Protein AF-A0A7X7I8T1-F1 (afdb_monomer_lite)

Structure (mmCIF, N/CA/C/O backbone):
data_AF-A0A7X7I8T1-F1
#
_entry.id   AF-A0A7X7I8T1-F1
#
loop_
_atom_site.group_PDB
_atom_site.id
_atom_site.type_symbol
_atom_site.label_atom_id
_atom_site.label_alt_id
_atom_site.label_comp_id
_atom_site.label_asym_id
_atom_site.label_entity_id
_atom_site.label_seq_id
_atom_site.pdbx_PDB_ins_code
_atom_site.Cartn_x
_atom_site.Cartn_y
_atom_site.Cartn_z
_atom_site.occupancy
_atom_site.B_iso_or_equiv
_atom_site.auth_seq_id
_atom_site.auth_comp_id
_atom_site.auth_asym_id
_atom_site.auth_atom_id
_atom_site.pdbx_PDB_model_num
ATOM 1 N N . CYS A 1 1 ? 4.921 1.406 8.945 1.00 88.31 1 CYS A N 1
ATOM 2 C CA . CYS A 1 1 ? 4.272 1.840 10.208 1.00 88.31 1 CYS A CA 1
ATOM 3 C C . CYS A 1 1 ? 5.155 2.786 11.019 1.00 88.31 1 CYS A C 1
ATOM 5 O O . CYS A 1 1 ? 4.795 3.953 11.096 1.00 88.31 1 CYS A O 1
ATOM 7 N N . ARG A 1 2 ? 6.316 2.342 11.532 1.00 91.81 2 ARG A N 1
ATOM 8 C CA . ARG A 1 2 ? 7.230 3.176 12.348 1.00 91.81 2 ARG A CA 1
ATOM 9 C C . ARG A 1 2 ? 7.571 4.529 11.706 1.00 91.81 2 ARG A C 1
ATOM 11 O O . ARG A 1 2 ? 7.331 5.554 12.325 1.00 91.81 2 ARG A O 1
ATOM 18 N N . ALA A 1 3 ? 7.986 4.531 10.436 1.00 90.12 3 ALA A N 1
ATOM 19 C CA . ALA A 1 3 ? 8.342 5.748 9.692 1.00 90.12 3 ALA A CA 1
ATOM 20 C C . ALA A 1 3 ? 7.226 6.811 9.596 1.00 90.12 3 ALA A C 1
ATOM 22 O O . ALA A 1 3 ? 7.506 7.978 9.362 1.00 90.12 3 ALA A O 1
ATOM 23 N N . TYR A 1 4 ? 5.959 6.424 9.777 1.00 89.19 4 TYR A N 1
ATOM 24 C CA . TYR A 1 4 ? 4.812 7.334 9.694 1.00 89.19 4 TYR A CA 1
ATOM 25 C C . TYR A 1 4 ? 4.134 7.570 11.048 1.00 89.19 4 TYR A C 1
ATOM 27 O O . TYR A 1 4 ? 3.073 8.190 11.077 1.00 89.19 4 TYR A O 1
ATOM 35 N N . ASN A 1 5 ? 4.711 7.052 12.139 1.00 92.06 5 ASN A N 1
ATOM 36 C CA . ASN A 1 5 ? 4.135 7.067 13.483 1.00 92.06 5 ASN A CA 1
ATOM 37 C C . ASN A 1 5 ? 2.660 6.610 13.514 1.00 92.06 5 ASN A C 1
ATOM 39 O O . ASN A 1 5 ? 1.795 7.276 14.075 1.00 92.06 5 ASN A O 1
ATOM 43 N N . ILE A 1 6 ? 2.369 5.492 12.840 1.00 91.31 6 ILE A N 1
ATOM 44 C CA . ILE A 1 6 ? 1.044 4.857 12.852 1.00 91.31 6 ILE A CA 1
ATOM 45 C C . ILE A 1 6 ? 1.146 3.387 13.244 1.00 91.31 6 ILE A C 1
ATOM 47 O O . ILE A 1 6 ? 2.140 2.710 12.958 1.00 91.31 6 ILE A O 1
ATOM 51 N N . THR A 1 7 ? 0.065 2.865 13.804 1.00 94.06 7 THR A N 1
ATOM 52 C CA . THR A 1 7 ? -0.126 1.440 14.077 1.00 94.06 7 THR A CA 1
ATOM 53 C C . THR A 1 7 ? -0.562 0.662 12.827 1.00 94.06 7 THR A C 1
ATOM 55 O O . THR A 1 7 ? -0.959 1.227 11.803 1.00 94.06 7 THR A O 1
ATOM 58 N N . LEU A 1 8 ? -0.516 -0.674 12.899 1.00 93.44 8 LEU A N 1
ATOM 59 C CA . LEU A 1 8 ? -1.065 -1.540 11.848 1.00 93.44 8 LEU A CA 1
ATOM 60 C C . LEU A 1 8 ? -2.589 -1.381 11.708 1.00 93.44 8 LEU A C 1
ATOM 62 O O . LEU A 1 8 ? -3.109 -1.364 10.592 1.00 93.44 8 LEU A O 1
ATOM 66 N N . SER A 1 9 ? -3.304 -1.230 12.827 1.00 92.94 9 SER A N 1
ATOM 67 C CA . SER A 1 9 ? -4.753 -0.992 12.820 1.00 92.94 9 SER A CA 1
ATOM 68 C C . SER A 1 9 ? -5.093 0.294 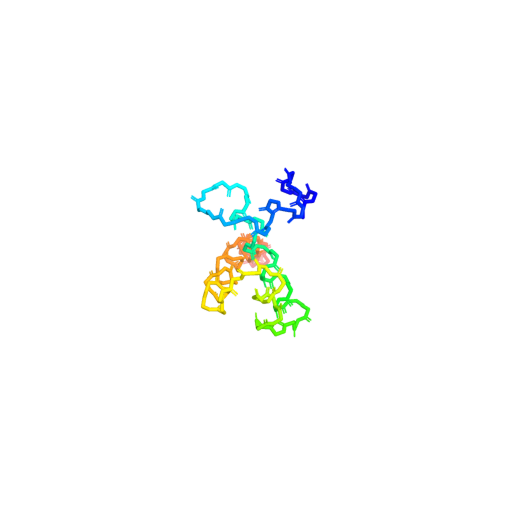12.061 1.00 92.94 9 SER A C 1
ATOM 70 O O . SER A 1 9 ? -5.963 0.311 11.192 1.00 92.94 9 SER A O 1
ATOM 72 N N . GLU A 1 10 ? -4.327 1.362 12.289 1.00 92.62 10 GLU A N 1
ATOM 73 C CA . GLU A 1 10 ? -4.493 2.629 11.575 1.00 92.62 10 GLU A CA 1
ATOM 74 C C . GLU A 1 10 ? -4.151 2.554 10.088 1.00 92.62 10 GLU A C 1
ATOM 76 O O . GLU A 1 10 ? -4.805 3.232 9.293 1.00 92.62 10 GLU A O 1
ATOM 81 N N . LEU A 1 11 ? -3.171 1.729 9.700 1.00 92.94 11 LEU A N 1
ATOM 82 C CA . LEU A 1 11 ? -2.851 1.472 8.293 1.00 92.94 11 LEU A CA 1
ATOM 83 C C . LEU A 1 11 ? -4.046 0.844 7.557 1.00 92.94 11 LEU A C 1
ATOM 85 O O . LEU A 1 11 ? -4.327 1.215 6.418 1.00 92.94 11 LEU A O 1
ATOM 89 N N . LYS A 1 12 ? -4.761 -0.077 8.215 1.00 92.50 12 LYS A N 1
ATOM 90 C CA . LYS A 1 12 ? -5.947 -0.759 7.666 1.00 92.50 12 LYS A CA 1
ATOM 91 C C . LYS A 1 12 ? -7.235 0.059 7.800 1.00 92.50 12 LYS A C 1
ATOM 93 O O . LYS A 1 12 ? -8.221 -0.207 7.113 1.00 92.50 12 LYS A O 1
ATOM 98 N N . ARG A 1 13 ? -7.259 1.067 8.675 1.00 89.88 13 ARG A N 1
ATOM 99 C CA . ARG A 1 13 ? -8.460 1.861 8.952 1.00 89.88 13 ARG A CA 1
ATOM 100 C C . ARG A 1 13 ? -8.892 2.669 7.725 1.00 89.88 13 ARG A C 1
ATOM 102 O O . ARG A 1 13 ? -8.117 3.428 7.139 1.00 89.88 13 ARG A O 1
ATOM 109 N N . ARG A 1 14 ? -10.178 2.561 7.380 1.00 81.31 14 ARG A N 1
ATOM 110 C CA . ARG A 1 14 ? -10.808 3.336 6.300 1.00 81.31 14 ARG A CA 1
ATOM 111 C C . ARG A 1 14 ? -10.824 4.835 6.629 1.00 81.31 14 ARG A C 1
ATOM 113 O O . ARG A 1 14 ? -10.859 5.240 7.790 1.00 81.31 14 ARG A O 1
ATOM 120 N N . GLY A 1 15 ? -10.801 5.656 5.582 1.00 77.19 15 GLY A N 1
ATOM 121 C CA . GLY A 1 15 ? -10.799 7.115 5.678 1.00 77.19 15 GLY A CA 1
ATOM 122 C C . GLY A 1 15 ? -9.738 7.756 4.790 1.00 77.19 15 GLY A C 1
ATOM 123 O O . GLY A 1 15 ? -8.760 7.120 4.385 1.00 77.19 15 GLY A O 1
ATOM 124 N N . ARG A 1 16 ? -9.954 9.023 4.446 1.00 66.25 16 ARG A N 1
ATOM 125 C CA . ARG A 1 16 ? -9.056 9.812 3.603 1.00 66.25 16 ARG A CA 1
ATOM 126 C C . ARG A 1 16 ? -8.746 11.098 4.341 1.00 66.25 16 ARG A C 1
ATOM 128 O O . ARG A 1 16 ? -9.664 11.878 4.558 1.00 66.25 16 ARG A O 1
ATOM 135 N N . LYS A 1 17 ? -7.477 11.244 4.719 1.00 60.69 17 LYS A N 1
ATOM 136 C CA . LYS A 1 17 ? -6.713 12.462 5.046 1.00 60.69 17 LYS A CA 1
ATOM 137 C C . LYS A 1 17 ? -5.644 12.080 6.082 1.00 60.69 17 LYS A C 1
ATOM 139 O O . LYS A 1 17 ? -5.878 11.203 6.914 1.00 60.69 17 LYS A O 1
ATOM 144 N N . ASN A 1 18 ? -4.462 12.695 5.988 1.00 77.81 18 ASN A N 1
ATOM 145 C CA . ASN A 1 18 ? -3.309 12.574 6.906 1.00 77.81 18 ASN A CA 1
ATOM 146 C C . ASN A 1 18 ? -2.281 11.464 6.561 1.00 77.81 18 ASN A C 1
ATOM 148 O O . ASN A 1 18 ? -2.382 10.773 5.539 1.00 77.81 18 ASN A O 1
ATOM 152 N N . SER A 1 19 ? -1.291 11.309 7.453 1.00 84.25 19 SER A N 1
ATOM 153 C CA . SER A 1 19 ? -0.164 10.355 7.449 1.00 84.25 19 SER A CA 1
ATOM 154 C C . SER A 1 19 ? -0.541 8.927 7.043 1.00 84.25 19 SER A C 1
ATOM 156 O O . SER A 1 19 ? 0.187 8.296 6.285 1.00 84.25 19 SER A O 1
ATOM 158 N N . ARG A 1 20 ? -1.726 8.444 7.438 1.00 89.69 20 ARG A N 1
ATOM 159 C CA . ARG A 1 20 ? -2.258 7.117 7.066 1.00 89.69 20 ARG A CA 1
ATOM 160 C C . ARG A 1 20 ? -2.376 6.900 5.557 1.00 89.69 20 ARG A C 1
ATOM 162 O O . ARG A 1 20 ? -2.221 5.783 5.072 1.00 89.69 20 ARG A O 1
ATOM 169 N N . SER A 1 21 ? -2.690 7.947 4.796 1.00 90.50 21 SER A N 1
ATOM 170 C CA . SER A 1 21 ? -2.825 7.840 3.335 1.00 90.50 21 SER A CA 1
ATOM 171 C C . SER A 1 21 ? -1.455 7.786 2.657 1.00 90.50 21 SER A C 1
ATOM 173 O O . SER A 1 21 ? -1.277 6.992 1.739 1.00 90.50 21 SER A O 1
ATOM 175 N N . LYS A 1 22 ? -0.482 8.562 3.161 1.00 91.38 22 LYS A N 1
ATOM 176 C CA . LYS A 1 22 ? 0.922 8.508 2.722 1.00 91.38 22 LYS A CA 1
ATOM 177 C C . LYS A 1 22 ? 1.539 7.143 3.034 1.00 91.38 22 LYS A C 1
ATOM 179 O O . LYS A 1 22 ? 2.080 6.499 2.146 1.00 91.38 22 LYS A O 1
ATOM 184 N N . ALA A 1 23 ? 1.337 6.652 4.257 1.00 93.62 23 ALA A N 1
ATOM 185 C CA . ALA A 1 23 ? 1.815 5.344 4.686 1.00 93.62 23 ALA A CA 1
ATOM 186 C C . ALA A 1 23 ? 1.258 4.199 3.830 1.00 93.62 23 ALA A C 1
ATOM 188 O O . ALA A 1 23 ? 2.004 3.300 3.459 1.00 93.62 23 ALA A O 1
ATOM 189 N N . ARG A 1 24 ? -0.038 4.233 3.483 1.00 94.56 24 ARG A N 1
ATOM 190 C CA . ARG A 1 24 ? -0.636 3.240 2.578 1.00 94.56 24 ARG A CA 1
ATOM 191 C C . ARG A 1 24 ? -0.054 3.306 1.171 1.00 94.56 24 ARG A C 1
ATOM 193 O O . ARG A 1 24 ? 0.148 2.258 0.577 1.00 94.56 24 ARG A O 1
ATOM 200 N N . ALA A 1 25 ? 0.198 4.502 0.646 1.00 94.94 25 ALA A N 1
ATOM 201 C CA . ALA A 1 25 ? 0.763 4.665 -0.689 1.00 94.94 25 ALA A CA 1
ATOM 202 C C . ALA A 1 25 ? 2.194 4.117 -0.768 1.00 94.94 25 ALA A C 1
ATOM 204 O O . ALA A 1 25 ? 2.464 3.281 -1.623 1.00 94.94 25 ALA A O 1
ATOM 205 N N . ALA A 1 26 ? 3.056 4.495 0.182 1.00 94.75 26 ALA A N 1
ATOM 206 C CA . ALA A 1 26 ? 4.409 3.952 0.289 1.00 94.75 26 ALA A CA 1
ATOM 207 C C . ALA A 1 26 ? 4.395 2.427 0.471 1.00 94.75 26 ALA A C 1
ATOM 209 O O . ALA A 1 26 ? 5.073 1.715 -0.256 1.00 94.75 26 ALA A O 1
ATOM 210 N N . PHE A 1 27 ? 3.543 1.912 1.365 1.00 95.88 27 PHE A N 1
ATOM 211 C CA . PHE A 1 27 ? 3.378 0.471 1.571 1.00 95.88 27 PHE A CA 1
ATOM 212 C C . PHE A 1 27 ? 2.955 -0.270 0.293 1.00 95.88 27 PHE A C 1
ATOM 214 O O . PHE A 1 27 ? 3.529 -1.304 -0.030 1.00 95.88 27 PHE A O 1
ATOM 221 N N . CYS A 1 28 ? 1.960 0.243 -0.442 1.00 96.88 28 CYS A N 1
ATOM 222 C CA . CYS A 1 28 ? 1.487 -0.410 -1.666 1.00 96.88 28 CYS A CA 1
ATOM 223 C C . CYS A 1 28 ? 2.541 -0.367 -2.776 1.00 96.88 28 CYS A C 1
ATOM 225 O O . CYS A 1 28 ? 2.716 -1.366 -3.465 1.00 96.88 28 CYS A O 1
ATOM 227 N N . TYR A 1 29 ? 3.227 0.768 -2.941 1.00 96.94 29 TYR A N 1
ATOM 228 C CA . TYR A 1 29 ? 4.305 0.913 -3.915 1.00 96.94 29 TYR A CA 1
ATOM 229 C C . TYR A 1 29 ? 5.451 -0.050 -3.611 1.00 96.94 29 TYR A C 1
ATOM 231 O O . TYR A 1 29 ? 5.774 -0.874 -4.456 1.00 96.94 29 TYR A O 1
ATOM 239 N N . GLN A 1 30 ? 5.968 -0.037 -2.380 1.00 95.75 30 GLN A N 1
ATOM 240 C CA . GLN A 1 30 ? 7.073 -0.896 -1.965 1.00 95.75 30 GLN A CA 1
ATOM 241 C C . GLN A 1 30 ? 6.753 -2.383 -2.182 1.00 95.75 30 GLN A C 1
ATOM 243 O O . GLN A 1 30 ? 7.515 -3.111 -2.810 1.00 95.75 30 GLN A O 1
ATOM 248 N N . LEU A 1 31 ? 5.588 -2.847 -1.712 1.00 97.31 31 LEU A N 1
ATOM 249 C CA . LEU A 1 31 ? 5.216 -4.254 -1.861 1.00 97.31 31 LEU A CA 1
ATOM 250 C C . LEU A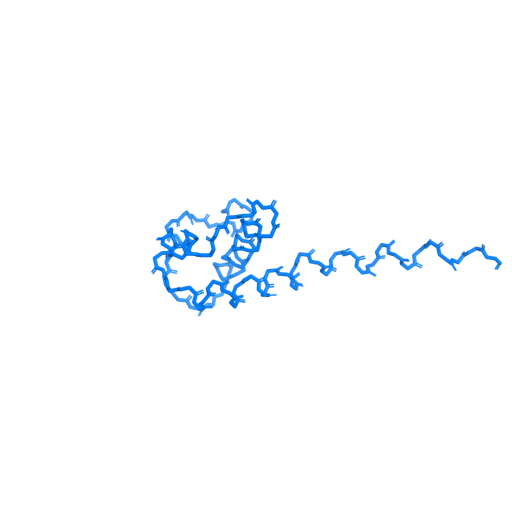 1 31 ? 5.013 -4.664 -3.321 1.00 97.31 31 LEU A C 1
ATOM 252 O O . LEU A 1 31 ? 5.382 -5.772 -3.696 1.00 97.31 31 LEU A O 1
ATOM 256 N N . HIS A 1 32 ? 4.394 -3.812 -4.137 1.00 97.56 32 HIS A N 1
ATOM 257 C CA . HIS A 1 32 ? 4.083 -4.187 -5.511 1.00 97.56 32 HIS A CA 1
ATOM 258 C C . HIS A 1 32 ? 5.282 -4.046 -6.450 1.00 97.56 32 HIS A C 1
ATOM 260 O O . HIS A 1 32 ? 5.504 -4.927 -7.273 1.00 97.56 32 HIS A O 1
ATOM 266 N N . VAL A 1 33 ? 6.025 -2.945 -6.336 1.00 95.44 33 VAL A N 1
ATOM 267 C CA . VAL A 1 33 ? 7.092 -2.570 -7.272 1.00 95.44 33 VAL A CA 1
ATOM 268 C C . VAL A 1 33 ? 8.427 -3.181 -6.864 1.00 95.44 33 VAL A C 1
ATOM 270 O O . VAL A 1 33 ? 9.117 -3.726 -7.715 1.00 95.44 33 VAL A O 1
ATOM 273 N N . GLU A 1 34 ? 8.781 -3.148 -5.578 1.00 92.62 34 GLU A N 1
ATOM 274 C CA . GLU A 1 34 ? 10.087 -3.648 -5.120 1.00 92.62 34 GLU A CA 1
ATOM 275 C C . GLU A 1 34 ? 10.045 -5.137 -4.757 1.00 92.62 34 GLU A C 1
ATOM 277 O O . GLU A 1 34 ? 11.031 -5.848 -4.928 1.00 92.62 34 GLU A O 1
ATOM 282 N N . GLN A 1 35 ? 8.906 -5.622 -4.248 1.00 96.25 35 GLN A N 1
ATOM 283 C CA . GLN A 1 35 ? 8.754 -7.005 -3.766 1.00 96.25 35 GLN A CA 1
ATOM 284 C C . GLN A 1 35 ? 7.853 -7.871 -4.657 1.00 96.25 35 GLN A C 1
ATOM 286 O O . GLN A 1 35 ? 7.596 -9.026 -4.323 1.00 96.25 35 GLN A O 1
ATOM 291 N N . TYR A 1 36 ? 7.363 -7.331 -5.777 1.00 96.81 36 TYR A N 1
ATOM 292 C CA . TYR A 1 36 ? 6.553 -8.048 -6.771 1.00 96.81 36 TYR A CA 1
ATOM 293 C C . TYR A 1 36 ? 5.293 -8.732 -6.207 1.00 96.81 36 TYR A C 1
ATOM 295 O O . TYR A 1 36 ? 4.788 -9.710 -6.763 1.00 96.81 36 TYR A O 1
ATOM 303 N N . ILE A 1 37 ? 4.734 -8.214 -5.108 1.00 97.88 37 ILE A N 1
ATOM 304 C CA . ILE A 1 37 ? 3.524 -8.769 -4.498 1.00 97.88 37 ILE A CA 1
ATOM 305 C C . ILE A 1 37 ? 2.294 -8.406 -5.352 1.00 97.88 37 ILE A C 1
ATOM 307 O O . ILE A 1 37 ? 2.088 -7.230 -5.682 1.00 97.88 37 ILE A O 1
ATOM 311 N N . PRO A 1 38 ? 1.408 -9.369 -5.677 1.00 97.88 38 PRO A N 1
ATOM 312 C CA . PRO A 1 38 ? 0.199 -9.090 -6.444 1.00 97.88 38 PRO A CA 1
ATOM 313 C C . PRO A 1 38 ? -0.748 -8.115 -5.733 1.00 97.88 38 PRO A C 1
ATOM 315 O O . PRO A 1 38 ? -1.049 -8.263 -4.545 1.00 97.88 38 PRO A O 1
ATOM 318 N N . GLN A 1 39 ? -1.323 -7.168 -6.483 1.00 97.88 39 GLN A N 1
ATOM 319 C CA . GLN A 1 39 ? -2.228 -6.148 -5.930 1.00 97.88 39 GLN A CA 1
ATOM 320 C C . GLN A 1 39 ? -3.442 -6.754 -5.205 1.00 97.88 39 GLN A C 1
ATOM 322 O O . GLN A 1 39 ? -3.905 -6.197 -4.212 1.00 97.88 39 GLN A O 1
ATOM 327 N N . ALA A 1 40 ? -3.928 -7.920 -5.646 1.00 97.81 40 ALA A N 1
ATOM 328 C CA . ALA A 1 40 ? -5.021 -8.646 -4.995 1.00 97.81 40 ALA A CA 1
ATOM 329 C C . ALA A 1 40 ? -4.681 -9.093 -3.560 1.00 97.81 40 ALA A C 1
ATOM 331 O O . ALA A 1 40 ? -5.541 -9.049 -2.676 1.00 97.81 40 ALA A O 1
ATOM 332 N N . VAL A 1 41 ? -3.429 -9.486 -3.306 1.00 98.25 41 VAL A N 1
ATOM 333 C CA . VAL A 1 41 ? -2.950 -9.875 -1.970 1.00 98.25 41 VAL A CA 1
ATOM 334 C C . VAL A 1 41 ? -2.874 -8.645 -1.066 1.00 98.25 41 VAL A C 1
ATOM 336 O O . VAL A 1 41 ? -3.374 -8.668 0.060 1.00 98.25 41 VAL A O 1
ATOM 339 N N . ILE A 1 42 ? -2.341 -7.538 -1.588 1.00 98.00 42 ILE A N 1
ATOM 340 C CA . ILE A 1 42 ? -2.256 -6.255 -0.874 1.00 98.00 42 ILE A CA 1
ATOM 341 C C . ILE A 1 42 ? -3.662 -5.739 -0.523 1.00 98.00 42 ILE A C 1
ATOM 343 O O . ILE A 1 42 ? -3.921 -5.350 0.618 1.00 98.00 42 ILE A O 1
ATOM 347 N N . ALA A 1 43 ? -4.594 -5.785 -1.480 1.00 96.94 43 ALA A N 1
ATOM 348 C CA . ALA A 1 43 ? -5.986 -5.377 -1.302 1.00 96.94 43 ALA A CA 1
ATOM 349 C C . ALA A 1 43 ? -6.668 -6.176 -0.182 1.00 96.94 43 ALA A C 1
ATOM 351 O O . ALA A 1 43 ? -7.265 -5.593 0.729 1.00 96.94 43 ALA A O 1
ATOM 352 N N . ARG A 1 44 ? -6.496 -7.506 -0.199 1.00 97.75 44 ARG A N 1
ATOM 353 C CA . ARG A 1 44 ? -6.996 -8.411 0.844 1.00 97.75 44 ARG A CA 1
ATOM 354 C C . ARG A 1 44 ? -6.419 -8.062 2.212 1.00 97.75 44 ARG A C 1
ATOM 356 O O . ARG A 1 44 ? -7.171 -7.959 3.177 1.00 97.75 44 ARG A O 1
ATOM 363 N N . PHE A 1 45 ? -5.110 -7.830 2.300 1.00 97.25 45 PHE A N 1
ATOM 364 C CA . PHE A 1 45 ? -4.454 -7.471 3.557 1.00 97.25 45 PHE A CA 1
ATOM 365 C C . PHE A 1 45 ? -4.981 -6.155 4.149 1.00 97.25 45 PHE A C 1
ATOM 367 O O . PHE A 1 45 ? -5.182 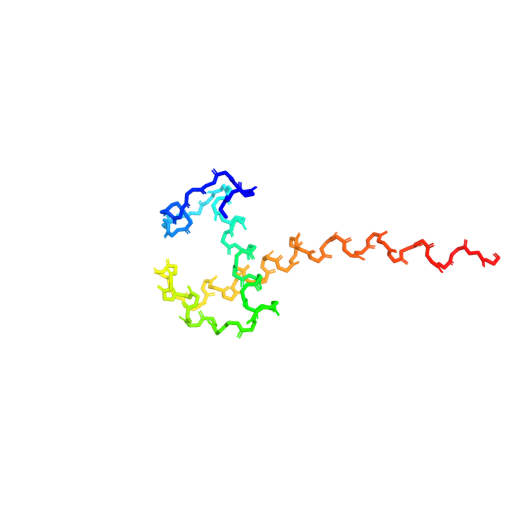-6.056 5.364 1.00 97.25 45 PHE A O 1
ATOM 374 N N . LEU A 1 46 ? -5.207 -5.151 3.297 1.00 94.69 46 LEU A N 1
ATOM 375 C CA . LEU A 1 46 ? -5.707 -3.832 3.688 1.00 94.69 46 LEU A CA 1
ATOM 376 C C . LEU A 1 46 ? -7.232 -3.780 3.880 1.00 94.69 46 LEU A C 1
ATOM 378 O O . LEU A 1 46 ? -7.734 -2.781 4.392 1.00 94.69 46 LEU A O 1
ATOM 382 N N . GLY A 1 47 ? -7.975 -4.817 3.483 1.00 94.50 47 GLY A N 1
ATOM 383 C CA . GLY A 1 47 ? -9.439 -4.844 3.573 1.00 94.50 47 GLY A CA 1
ATOM 384 C C . GLY A 1 47 ? -10.131 -3.849 2.628 1.00 94.50 47 GLY A C 1
ATOM 385 O O . GLY A 1 47 ? -11.162 -3.259 2.982 1.00 94.50 47 GLY A O 1
ATOM 386 N N . ILE A 1 48 ? -9.546 -3.630 1.445 1.00 93.19 48 ILE A N 1
ATOM 387 C CA . ILE A 1 48 ? -10.042 -2.725 0.395 1.00 93.19 48 ILE A CA 1
ATOM 388 C C . ILE A 1 48 ? -10.111 -3.445 -0.959 1.00 93.19 48 ILE A C 1
ATOM 390 O O . ILE A 1 48 ? -9.621 -4.560 -1.104 1.00 93.19 48 ILE A O 1
ATOM 394 N N . THR A 1 49 ? -10.728 -2.815 -1.959 1.00 95.19 49 THR A N 1
ATOM 395 C CA . THR A 1 49 ? -10.753 -3.335 -3.334 1.00 95.19 49 THR A CA 1
ATOM 396 C C . THR A 1 49 ? -9.427 -3.077 -4.061 1.00 95.19 49 THR A C 1
ATOM 398 O O . THR A 1 49 ? -8.612 -2.263 -3.624 1.00 95.19 49 THR A O 1
ATOM 401 N N . ILE A 1 50 ? -9.209 -3.763 -5.189 1.00 96.00 50 ILE A N 1
ATOM 402 C CA . ILE A 1 50 ? -7.965 -3.660 -5.976 1.00 96.00 50 ILE A CA 1
ATOM 403 C C . ILE A 1 50 ? -7.782 -2.256 -6.568 1.00 96.00 50 ILE A C 1
ATOM 405 O O . ILE A 1 50 ? -6.690 -1.708 -6.495 1.00 96.00 50 ILE A O 1
ATOM 409 N N . SER A 1 51 ? -8.846 -1.634 -7.086 1.00 95.94 51 SER A N 1
ATOM 410 C CA . SER A 1 51 ? -8.766 -0.308 -7.728 1.00 95.94 51 SER A CA 1
ATOM 411 C C . SER A 1 51 ? -8.094 0.771 -6.843 1.00 95.94 51 SER A C 1
ATOM 413 O O . SER A 1 51 ? -7.154 1.427 -7.298 1.00 95.94 51 SER A O 1
ATOM 415 N N . PRO A 1 52 ? -8.457 0.926 -5.552 1.00 94.00 52 PRO A N 1
ATOM 416 C CA . PRO A 1 52 ? -7.723 1.773 -4.614 1.00 94.00 52 PRO A CA 1
ATOM 417 C C . PRO A 1 52 ? -6.229 1.460 -4.467 1.00 94.00 52 PRO A C 1
ATOM 419 O O . PRO A 1 52 ? -5.454 2.385 -4.234 1.00 94.00 52 PRO A O 1
ATOM 422 N N . VAL A 1 53 ? -5.815 0.193 -4.577 1.00 95.94 53 VAL A N 1
ATOM 423 C CA . VAL A 1 53 ? -4.400 -0.204 -4.487 1.00 95.94 53 VAL A CA 1
ATOM 424 C C . VAL A 1 53 ? -3.623 0.340 -5.681 1.00 95.94 53 VAL A C 1
ATOM 426 O O . VAL A 1 53 ? -2.579 0.951 -5.478 1.00 95.94 53 VAL A O 1
ATOM 429 N N . SER A 1 54 ? -4.157 0.224 -6.899 1.00 95.62 54 SER A N 1
ATOM 430 C CA . SER A 1 54 ? -3.511 0.765 -8.103 1.00 95.62 54 SER A CA 1
ATOM 431 C C . SER A 1 54 ? -3.294 2.282 -7.999 1.00 95.62 54 SER A C 1
ATOM 433 O O . SER A 1 54 ? -2.206 2.782 -8.281 1.00 95.62 54 SER A O 1
ATOM 435 N N . VAL A 1 55 ? -4.291 3.017 -7.488 1.00 94.81 55 VAL A N 1
ATOM 436 C CA . VAL A 1 55 ? -4.174 4.467 -7.230 1.00 94.81 55 VAL A CA 1
ATOM 437 C C . VAL A 1 55 ? -3.120 4.771 -6.157 1.00 94.81 55 VAL A C 1
ATOM 439 O O . VAL A 1 55 ? -2.399 5.764 -6.251 1.00 94.81 55 VAL A O 1
ATOM 442 N N . LEU A 1 56 ? -3.026 3.945 -5.112 1.00 94.81 56 LEU A N 1
ATOM 443 C CA . LEU A 1 56 ? -2.034 4.109 -4.046 1.00 94.81 56 LEU A CA 1
ATOM 444 C C . LEU A 1 56 ? -0.608 3.833 -4.532 1.00 94.81 56 LEU A C 1
ATOM 446 O O . LEU A 1 56 ? 0.294 4.556 -4.120 1.00 94.81 56 LEU A O 1
ATOM 450 N N . ILE A 1 57 ? -0.416 2.858 -5.424 1.00 96.12 57 ILE A N 1
ATOM 451 C CA . ILE A 1 57 ? 0.881 2.566 -6.053 1.00 96.12 57 ILE A CA 1
ATOM 452 C C . ILE A 1 57 ? 1.353 3.767 -6.872 1.00 96.12 57 ILE A C 1
ATOM 454 O O . ILE A 1 57 ? 2.468 4.234 -6.666 1.00 96.12 57 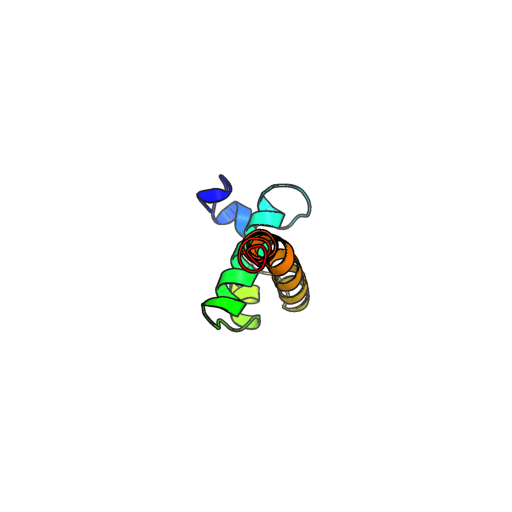ILE A O 1
ATOM 458 N N . GLN A 1 58 ? 0.492 4.326 -7.730 1.00 94.56 58 GLN A N 1
ATOM 459 C CA . GLN A 1 58 ? 0.832 5.519 -8.521 1.00 94.56 58 GLN A CA 1
ATOM 460 C C . GLN A 1 58 ? 1.215 6.709 -7.632 1.00 94.56 58 GLN A C 1
ATOM 462 O O . GLN A 1 58 ? 2.168 7.426 -7.913 1.00 94.56 58 GLN A O 1
ATOM 467 N N . LYS A 1 59 ? 0.506 6.900 -6.515 1.00 92.69 59 LYS A N 1
ATOM 468 C CA . LYS A 1 59 ? 0.859 7.937 -5.538 1.00 92.69 59 LYS A CA 1
ATOM 469 C C . LYS A 1 59 ? 2.186 7.655 -4.842 1.00 92.69 59 LYS A C 1
ATOM 471 O O . LYS A 1 59 ? 2.941 8.590 -4.614 1.00 92.69 59 LYS A O 1
ATOM 476 N N . GLY A 1 60 ? 2.443 6.402 -4.468 1.00 93.12 60 GLY A N 1
ATOM 477 C CA . GLY A 1 60 ? 3.699 5.996 -3.840 1.00 93.12 60 GLY A CA 1
ATOM 478 C C . GLY A 1 60 ? 4.891 6.229 -4.762 1.00 93.12 60 GLY A C 1
ATOM 479 O O . GLY A 1 60 ? 5.889 6.774 -4.310 1.00 93.12 60 GLY A O 1
ATOM 480 N N . ARG A 1 61 ? 4.726 5.970 -6.064 1.00 91.38 61 ARG A N 1
ATOM 481 C CA . ARG A 1 61 ? 5.722 6.276 -7.095 1.00 91.38 61 ARG A CA 1
ATOM 482 C C . ARG A 1 61 ? 6.174 7.735 -7.044 1.00 91.38 61 ARG A C 1
ATOM 484 O O . ARG A 1 61 ? 7.350 8.002 -6.851 1.00 91.38 61 ARG A O 1
ATOM 491 N N . ALA A 1 62 ? 5.228 8.674 -7.091 1.00 86.81 62 ALA A N 1
ATOM 492 C CA . ALA A 1 62 ? 5.527 10.106 -7.020 1.00 86.81 62 ALA A CA 1
ATOM 493 C C . ALA A 1 62 ? 6.188 10.547 -5.697 1.00 86.81 62 ALA A C 1
ATOM 495 O O . ALA A 1 62 ? 6.798 11.605 -5.651 1.00 86.81 62 ALA A O 1
ATOM 496 N N . MET A 1 63 ? 6.048 9.769 -4.617 1.00 85.06 63 MET A N 1
ATOM 497 C CA . MET A 1 63 ? 6.676 10.056 -3.321 1.00 85.06 63 MET A CA 1
ATOM 498 C C . MET A 1 63 ? 8.078 9.455 -3.182 1.00 85.06 63 MET A C 1
ATOM 500 O O . MET A 1 63 ? 8.874 9.969 -2.402 1.00 85.06 63 MET A O 1
ATOM 504 N N . CYS A 1 64 ? 8.346 8.343 -3.867 1.00 75.94 64 CYS A N 1
ATOM 505 C CA . CYS A 1 64 ? 9.588 7.582 -3.746 1.00 75.94 64 CYS A CA 1
ATOM 506 C C . CYS A 1 64 ? 10.578 7.899 -4.877 1.00 75.94 64 CYS A C 1
ATOM 508 O O . CYS A 1 64 ? 11.776 7.952 -4.629 1.00 75.94 64 CYS A O 1
ATOM 510 N N . GLU A 1 65 ? 10.098 8.157 -6.097 1.00 74.06 65 GLU A N 1
ATOM 511 C CA . GLU A 1 65 ? 10.950 8.464 -7.257 1.00 74.06 65 GLU A CA 1
ATOM 512 C C . GLU A 1 65 ? 11.348 9.944 -7.342 1.00 74.06 65 GLU A C 1
ATOM 514 O O . GLU A 1 65 ? 12.356 10.262 -7.964 1.00 74.06 65 GLU A O 1
ATOM 519 N N . SER A 1 66 ? 10.651 10.849 -6.643 1.00 58.72 66 SER A N 1
ATOM 520 C CA . SER A 1 66 ? 11.017 12.275 -6.555 1.00 58.72 66 SER A CA 1
ATOM 521 C C . SER A 1 66 ? 12.364 12.534 -5.860 1.00 58.72 66 SER A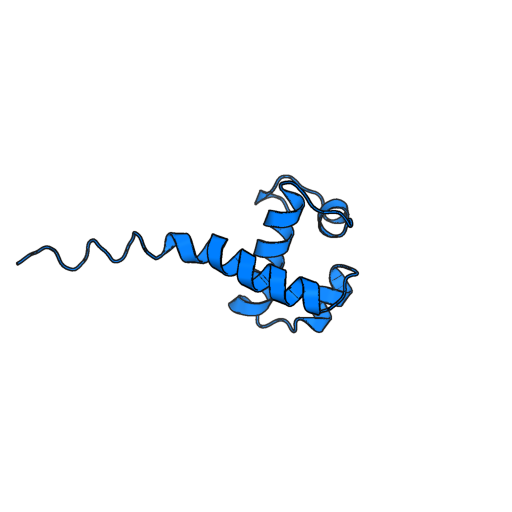 C 1
ATOM 523 O O . SER A 1 66 ? 12.775 13.681 -5.720 1.00 5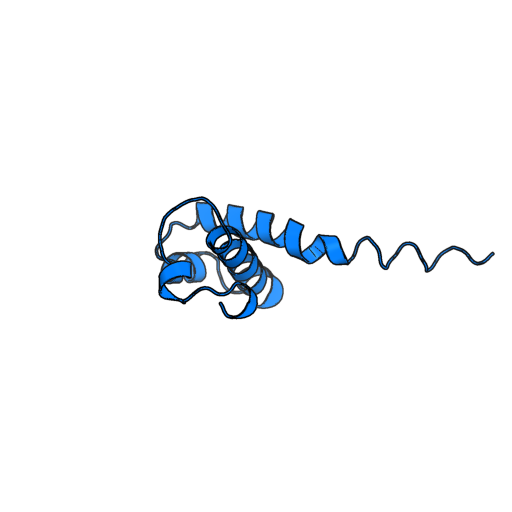8.72 66 SER A O 1
ATOM 525 N N . VAL A 1 67 ? 13.030 11.484 -5.373 1.00 51.56 67 VAL A N 1
ATOM 526 C CA . VAL A 1 67 ? 14.377 11.540 -4.791 1.00 51.56 67 VAL A CA 1
ATOM 527 C C . VAL A 1 67 ? 15.460 11.326 -5.861 1.00 51.56 67 VAL A C 1
ATOM 529 O O . VAL A 1 67 ? 16.576 11.782 -5.666 1.00 51.56 67 VAL A O 1
ATOM 532 N N . MET A 1 68 ? 15.154 10.720 -7.018 1.00 49.84 68 MET A N 1
ATOM 533 C CA . MET A 1 68 ? 16.176 10.384 -8.030 1.00 49.84 68 MET A CA 1
ATOM 534 C C . MET A 1 68 ? 16.406 11.456 -9.107 1.00 49.84 68 MET A C 1
ATOM 536 O O . MET A 1 68 ? 17.372 11.366 -9.862 1.00 49.84 68 MET A O 1
ATOM 540 N N . GLU A 1 69 ? 15.551 12.477 -9.193 1.00 45.50 69 GLU A N 1
ATOM 541 C CA . GLU A 1 69 ? 15.675 13.524 -10.223 1.00 45.50 69 GLU A CA 1
ATOM 542 C C . GLU A 1 69 ? 16.682 14.631 -9.842 1.00 45.50 69 GLU A C 1
ATOM 544 O O . GLU A 1 69 ? 17.120 15.385 -10.703 1.00 45.50 69 GLU A O 1
ATOM 549 N N . ASN A 1 70 ? 17.127 14.694 -8.579 1.00 48.44 70 ASN A N 1
ATOM 550 C CA . ASN A 1 70 ? 18.128 15.675 -8.129 1.00 48.44 70 ASN A CA 1
ATOM 551 C C . ASN A 1 70 ? 19.577 15.155 -8.128 1.00 48.44 70 ASN A C 1
ATOM 553 O O . ASN A 1 70 ? 20.499 15.966 -8.103 1.00 48.44 70 ASN A O 1
ATOM 557 N N . ASP A 1 71 ? 19.801 13.840 -8.202 1.00 46.47 71 ASP A N 1
ATOM 558 C CA . ASP A 1 71 ? 21.158 13.264 -8.178 1.00 46.47 71 ASP A CA 1
ATOM 559 C C . ASP A 1 71 ? 21.770 13.084 -9.582 1.00 46.47 71 ASP A C 1
ATOM 561 O O . ASP A 1 71 ? 22.968 12.850 -9.717 1.00 46.47 71 ASP A O 1
ATOM 565 N N . THR A 1 72 ? 20.983 13.236 -10.652 1.00 50.16 72 THR A N 1
ATOM 566 C CA . THR A 1 72 ? 21.453 13.089 -12.045 1.00 50.16 72 THR A CA 1
ATOM 567 C C . THR A 1 72 ? 21.916 14.395 -12.697 1.00 50.16 72 THR A C 1
ATOM 569 O O . THR A 1 72 ? 22.592 14.353 -13.723 1.00 50.16 72 THR A O 1
ATOM 572 N N . VAL A 1 73 ? 21.632 15.557 -12.100 1.00 50.94 73 VAL A N 1
ATOM 573 C CA . VAL A 1 73 ? 22.003 16.867 -12.677 1.00 50.94 73 VAL A CA 1
ATOM 574 C C . VAL A 1 73 ? 23.481 17.224 -12.440 1.00 50.94 73 VAL A C 1
ATOM 576 O O . VAL A 1 73 ? 24.007 18.116 -13.095 1.00 50.94 73 VAL A O 1
ATOM 579 N N . ASN A 1 74 ? 24.198 16.500 -11.573 1.00 49.41 74 ASN A N 1
ATOM 580 C CA . ASN A 1 74 ? 25.575 16.845 -11.187 1.00 49.41 74 ASN A CA 1
ATOM 581 C C . ASN A 1 74 ? 26.679 16.028 -11.892 1.00 49.41 74 ASN A C 1
ATOM 583 O O . ASN A 1 74 ? 27.837 16.097 -11.493 1.00 49.41 74 ASN A O 1
ATOM 587 N N . LEU A 1 75 ? 26.342 15.241 -12.923 1.00 45.66 75 LEU A N 1
ATOM 588 C CA . LEU A 1 75 ? 27.301 14.372 -13.632 1.00 45.66 75 LEU A CA 1
ATOM 589 C C . LEU A 1 75 ? 27.640 14.812 -15.067 1.00 45.66 75 LEU A C 1
ATOM 591 O O . LEU A 1 75 ? 28.405 14.127 -15.737 1.00 45.66 75 LEU A O 1
ATOM 595 N N . TYR A 1 76 ? 27.131 15.962 -15.525 1.00 51.91 76 TYR A N 1
ATOM 596 C CA . TYR A 1 76 ? 27.384 16.482 -16.880 1.00 51.91 76 TYR A CA 1
ATOM 597 C C . TYR A 1 76 ? 27.807 17.962 -16.921 1.00 51.91 76 TYR A C 1
ATOM 599 O O . TYR A 1 76 ? 27.598 18.637 -17.924 1.00 51.91 76 TYR A O 1
ATOM 607 N N . GLN A 1 77 ? 28.411 18.489 -15.850 1.00 48.22 77 GLN A N 1
ATOM 608 C CA . GLN A 1 77 ? 29.029 19.824 -15.852 1.00 48.22 77 GLN A CA 1
ATOM 609 C C . GLN A 1 77 ? 30.509 19.749 -15.461 1.00 48.22 77 GLN A C 1
ATOM 611 O O . GLN A 1 77 ? 30.928 20.282 -14.442 1.00 48.22 77 GLN A O 1
ATOM 616 N N . THR A 1 78 ? 31.301 19.087 -16.298 1.00 49.44 78 THR A N 1
ATOM 617 C CA . THR A 1 78 ? 32.744 19.337 -16.412 1.00 49.44 78 THR A CA 1
ATOM 618 C C . THR A 1 78 ? 33.151 19.065 -17.852 1.00 49.44 78 THR A C 1
ATOM 620 O O . THR A 1 78 ? 33.587 17.961 -18.167 1.00 49.44 78 THR A O 1
ATOM 623 N N . GLU A 1 79 ? 32.971 20.073 -18.701 1.00 42.53 79 GLU A N 1
ATOM 624 C CA . GLU A 1 79 ? 33.812 20.347 -19.871 1.00 42.53 79 GLU A CA 1
ATOM 625 C C . GLU A 1 79 ? 34.094 21.851 -19.909 1.00 42.53 79 GLU A C 1
ATOM 627 O O . GLU A 1 79 ? 33.136 22.633 -19.694 1.00 42.53 79 GLU A O 1
#

pLDDT: mean 84.21, std 17.65, range [42.53, 98.25]

Foldseek 3Di:
DVVLPDDLCLLLDDDDDGSSLLVVLLVLQCCCPVVVHDLCVSCVSSVHDSVVSVVSNVVNCCVPVVVVVVVPVPPPPDD

Radius of gyration: 15.33 Å; chains: 1; bounding box: 45×30×34 Å

Sequence (79 aa):
CRAYNITLSELKRRGRKNSRSKARAAFCYQLHVEQYIPQAVIARFLGITISPVSVLIQKGRAMCESVMENDTVNLYQTE

Secondary structure (DSSP, 8-state):
-GGGT--HHHHH----SSHHHHHHHHHHHIIIIIS---HHHHHHHHTS-HHHHHHHHHHHHHHHGGGSSSSSTTSS---